Protein AF-A0A8S9MJN7-F1 (afdb_monomer)

Foldseek 3Di:
DDDDDDDPPPPPPQFPQDFLVNLLVVLVVLLVVLVVLLVVLVVVLVVLVVVLVVLVVVLVVVVVVLVVVVPDDDPDDDPVCPVVSVVVNVVSVVVSVVSNVVSLVSSVVSVQSSVQSVVLSVLSVVLSVVLVVLVVDPCSSVVVRVCVRVCVSPRDGDGDDPVVVVVSVD

Sequence (170 aa):
MADHDEDETHHHQRPPYMPKETALQALNTIIQLHFEKTLEKKRAIDNQKKKLHNLFTLFFIFLVVVFASLSQPSSRLQCRYFWAPICFLSFSHLIFYISVAQTLRCINGFKYQRRCHKLTLGLATEKLRFVKTVAATAVGEEEISAAAAAGDLEVPYQEPSESYLGKFKE

Structure (mmCIF, N/CA/C/O backbone):
data_AF-A0A8S9MJN7-F1
#
_entry.id   AF-A0A8S9MJN7-F1
#
loop_
_atom_site.group_PDB
_atom_site.id
_atom_site.type_symbol
_atom_site.label_atom_id
_atom_site.label_alt_id
_atom_site.label_comp_id
_atom_site.label_asym_id
_atom_site.label_entity_id
_atom_site.label_seq_id
_atom_site.pdbx_PDB_ins_code
_atom_site.Cartn_x
_atom_site.Cartn_y
_atom_site.Cartn_z
_atom_site.occupancy
_atom_site.B_iso_or_equiv
_atom_site.auth_seq_id
_atom_site.auth_comp_id
_atom_site.auth_asym_id
_atom_site.auth_atom_id
_atom_site.pdbx_PDB_model_num
ATOM 1 N N . MET A 1 1 ? 1.341 21.195 -69.439 1.00 39.12 1 MET A N 1
ATOM 2 C CA . MET A 1 1 ? 2.688 20.838 -68.952 1.00 39.12 1 MET A CA 1
ATOM 3 C C . MET A 1 1 ? 2.717 21.259 -67.488 1.00 39.12 1 MET A C 1
ATOM 5 O O . MET A 1 1 ? 2.772 22.456 -67.266 1.00 39.12 1 MET A O 1
ATOM 9 N N . ALA A 1 2 ? 2.342 20.459 -66.486 1.00 45.50 2 ALA A N 1
ATOM 10 C CA . ALA A 1 2 ? 2.728 19.088 -66.108 1.00 45.50 2 ALA A CA 1
ATOM 11 C C . ALA A 1 2 ? 4.206 18.968 -65.681 1.00 45.50 2 ALA A C 1
ATOM 13 O O . ALA A 1 2 ? 5.057 19.059 -66.562 1.00 45.50 2 ALA A O 1
ATOM 14 N N . ASP A 1 3 ? 4.409 18.849 -64.354 1.00 42.72 3 ASP A N 1
ATOM 15 C CA . ASP A 1 3 ? 5.361 18.033 -63.540 1.00 42.72 3 ASP A CA 1
ATOM 16 C C . ASP A 1 3 ? 5.807 18.814 -62.278 1.00 42.72 3 ASP A C 1
ATOM 18 O O . ASP A 1 3 ? 6.226 19.962 -62.408 1.00 42.72 3 ASP A O 1
ATOM 22 N N . HIS A 1 4 ? 5.456 18.380 -61.049 1.00 45.22 4 HIS A N 1
ATOM 23 C CA . HIS A 1 4 ? 6.165 17.390 -60.184 1.00 45.22 4 HIS A CA 1
ATOM 24 C C . HIS A 1 4 ? 7.515 17.953 -59.680 1.00 45.22 4 HIS A C 1
ATOM 26 O O . HIS A 1 4 ? 8.268 18.497 -60.476 1.00 45.22 4 HIS A O 1
ATOM 32 N N . ASP A 1 5 ? 7.921 17.958 -58.407 1.00 42.31 5 ASP A N 1
ATOM 33 C CA . ASP A 1 5 ? 7.549 17.280 -57.153 1.00 42.31 5 ASP A CA 1
ATOM 34 C C . ASP A 1 5 ? 8.054 18.179 -55.991 1.00 42.31 5 ASP A C 1
ATOM 36 O O . ASP A 1 5 ? 9.010 18.938 -56.159 1.00 42.31 5 ASP A O 1
ATOM 40 N N . GLU A 1 6 ? 7.316 18.353 -54.892 1.00 50.97 6 GLU A N 1
ATOM 41 C CA . GLU A 1 6 ? 7.555 17.666 -53.607 1.00 50.97 6 GLU A CA 1
ATOM 42 C C . GLU A 1 6 ? 9.036 17.422 -53.266 1.00 50.97 6 GLU A C 1
ATOM 44 O O . GLU A 1 6 ? 9.636 16.452 -53.710 1.00 50.97 6 GLU A O 1
ATOM 49 N N . ASP A 1 7 ? 9.599 18.258 -52.389 1.00 39.44 7 ASP A N 1
ATOM 50 C CA . ASP A 1 7 ? 10.667 17.803 -51.494 1.00 39.44 7 ASP A CA 1
ATOM 51 C C . ASP A 1 7 ? 10.550 18.543 -50.150 1.00 39.44 7 ASP A C 1
ATOM 53 O O . ASP A 1 7 ? 11.292 19.477 -49.825 1.00 39.44 7 ASP A O 1
ATOM 57 N N . GLU A 1 8 ? 9.526 18.162 -49.375 1.00 38.03 8 GLU A N 1
ATOM 58 C CA . GLU A 1 8 ? 9.539 18.369 -47.929 1.00 38.03 8 GLU A CA 1
ATOM 59 C C . GLU A 1 8 ? 10.729 17.591 -47.373 1.00 38.03 8 GLU A C 1
ATOM 61 O O . GLU A 1 8 ? 10.689 16.376 -47.175 1.00 38.03 8 GLU A O 1
ATOM 66 N N . THR A 1 9 ? 11.810 18.317 -47.110 1.00 37.91 9 THR A N 1
ATOM 67 C CA . THR A 1 9 ? 12.999 17.793 -46.453 1.00 37.91 9 THR A CA 1
ATOM 68 C C . THR A 1 9 ? 12.639 17.491 -44.998 1.00 37.91 9 THR A C 1
ATOM 70 O O . THR A 1 9 ? 12.882 18.279 -44.082 1.00 37.91 9 THR A O 1
ATOM 73 N N . HIS A 1 10 ? 12.020 16.332 -44.771 1.00 37.16 10 HIS A N 1
ATOM 74 C CA . HIS A 1 10 ? 11.928 15.713 -43.462 1.00 37.16 10 HIS A CA 1
ATOM 75 C C . HIS A 1 10 ? 13.357 15.500 -42.969 1.00 37.16 10 HIS A C 1
ATOM 77 O O . HIS A 1 10 ? 14.032 14.530 -43.315 1.00 37.16 10 HIS A O 1
ATOM 83 N N . HIS A 1 11 ? 13.836 16.428 -42.144 1.00 37.09 11 HIS A N 1
ATOM 84 C CA . HIS A 1 11 ? 14.975 16.195 -41.279 1.00 37.09 11 HIS A CA 1
ATOM 85 C C . HIS A 1 11 ? 14.648 14.974 -40.415 1.00 37.09 11 HIS A C 1
ATOM 87 O O . HIS A 1 11 ? 14.027 15.086 -39.359 1.00 37.09 11 HIS A O 1
ATOM 93 N N . HIS A 1 12 ? 15.068 13.793 -40.872 1.00 40.88 12 HIS A N 1
ATOM 94 C CA . HIS A 1 12 ? 15.243 12.624 -40.030 1.00 40.88 12 HIS A CA 1
ATOM 95 C C . HIS A 1 12 ? 16.276 12.997 -38.975 1.00 40.88 12 HIS A C 1
ATOM 97 O O . HIS A 1 12 ? 17.487 12.843 -39.143 1.00 40.88 12 HIS A O 1
ATOM 103 N N . GLN A 1 13 ? 15.773 13.559 -37.883 1.00 43.31 13 GLN A N 1
ATOM 104 C CA . GLN A 1 13 ? 16.491 13.727 -36.644 1.00 43.31 13 GLN A CA 1
ATOM 105 C C . GLN A 1 13 ? 16.872 12.315 -36.222 1.00 43.31 13 GLN A C 1
ATOM 107 O O . GLN A 1 13 ? 16.040 11.550 -35.735 1.00 43.31 13 GLN A O 1
ATOM 112 N N . ARG A 1 14 ? 18.118 11.934 -36.531 1.00 45.97 14 ARG A N 1
ATOM 113 C CA . ARG A 1 14 ? 18.695 10.671 -36.092 1.00 45.97 14 ARG A CA 1
ATOM 114 C C . ARG A 1 14 ? 18.406 10.591 -34.595 1.00 45.97 14 ARG A C 1
ATOM 116 O O . ARG A 1 14 ? 18.795 11.515 -33.872 1.00 45.97 14 ARG A O 1
ATOM 123 N N . PRO A 1 15 ? 17.674 9.569 -34.143 1.00 53.06 15 PRO A N 1
ATOM 124 C CA . PRO A 1 15 ? 17.315 9.484 -32.746 1.00 53.06 15 PRO A CA 1
ATOM 125 C C . PRO A 1 15 ? 18.592 9.498 -31.901 1.00 53.06 15 PRO A C 1
ATOM 127 O O . PRO A 1 15 ? 19.625 8.992 -32.358 1.00 53.06 15 PRO A O 1
ATOM 130 N N . PRO A 1 16 ? 18.562 10.123 -30.712 1.00 57.28 16 PRO A N 1
ATOM 131 C CA . PRO A 1 16 ? 19.746 10.265 -29.884 1.00 57.28 16 PRO A CA 1
ATOM 132 C C . PRO A 1 16 ? 20.345 8.882 -29.636 1.00 57.28 16 PRO A C 1
ATOM 134 O O . PRO A 1 16 ? 19.712 8.009 -29.044 1.00 57.28 16 PRO A O 1
ATOM 137 N N . TYR A 1 17 ? 21.564 8.678 -30.137 1.00 61.66 17 TYR A N 1
ATOM 138 C CA . TYR A 1 17 ? 22.309 7.445 -29.934 1.00 61.66 17 TYR A CA 1
ATOM 139 C C . TYR A 1 17 ? 22.530 7.264 -28.431 1.00 61.66 17 TYR A C 1
ATOM 141 O O . TYR A 1 17 ? 23.328 7.972 -27.819 1.00 61.66 17 TYR A O 1
ATOM 149 N N . MET A 1 18 ? 21.777 6.345 -27.832 1.00 65.94 18 MET A N 1
ATOM 150 C CA . MET A 1 18 ? 21.915 5.948 -26.436 1.00 65.94 18 MET A CA 1
ATOM 151 C C . MET A 1 18 ? 22.904 4.783 -26.345 1.00 65.94 18 MET A C 1
ATOM 153 O O . MET A 1 18 ? 22.604 3.700 -26.853 1.00 65.94 18 MET A O 1
ATOM 157 N N . PRO A 1 19 ? 24.067 4.959 -25.690 1.00 74.62 19 PRO A N 1
ATOM 158 C CA . PRO A 1 19 ? 24.996 3.862 -25.471 1.00 74.62 19 PRO A CA 1
ATOM 159 C C . PRO A 1 19 ? 24.343 2.750 -24.641 1.00 74.62 19 PRO A C 1
ATOM 161 O O . PRO A 1 19 ? 23.657 3.013 -23.648 1.00 74.62 19 PRO A O 1
ATOM 164 N N . LYS A 1 20 ? 24.599 1.488 -25.005 1.00 75.31 20 LYS A N 1
ATOM 165 C CA . LYS A 1 20 ? 24.054 0.304 -24.312 1.00 75.31 20 LYS A CA 1
ATOM 166 C C . LYS A 1 20 ? 24.328 0.307 -22.803 1.00 75.31 20 LYS A C 1
ATOM 168 O O . LYS A 1 20 ? 23.491 -0.113 -22.011 1.00 75.31 20 LYS A O 1
ATOM 173 N N . GLU A 1 21 ? 25.497 0.800 -22.400 1.00 79.94 21 GLU A N 1
ATOM 174 C CA . GLU A 1 21 ? 25.927 0.881 -21.002 1.00 79.94 21 GLU A CA 1
ATOM 175 C C . GLU A 1 21 ? 25.065 1.879 -20.228 1.00 79.94 21 GLU A C 1
ATOM 177 O O . GLU A 1 21 ? 24.617 1.581 -19.122 1.00 79.94 21 GLU A O 1
ATOM 182 N N . THR A 1 22 ? 24.735 3.011 -20.855 1.00 83.31 22 THR A N 1
ATOM 183 C CA . THR A 1 22 ? 23.824 4.023 -20.313 1.00 83.31 22 THR A CA 1
ATOM 184 C C . THR A 1 22 ? 22.409 3.469 -20.164 1.00 83.31 22 THR A C 1
ATOM 186 O O . THR A 1 22 ? 21.787 3.659 -19.119 1.00 83.31 22 THR A O 1
ATOM 189 N N . ALA A 1 23 ? 21.917 2.720 -21.155 1.00 80.56 23 ALA A N 1
ATOM 190 C CA . ALA A 1 23 ? 20.619 2.047 -21.091 1.00 80.56 23 ALA A CA 1
ATOM 191 C C . ALA A 1 23 ? 20.548 1.002 -19.960 1.00 80.56 23 ALA A C 1
ATOM 193 O O . ALA A 1 23 ? 19.600 0.990 -19.169 1.00 80.56 23 ALA A O 1
ATOM 194 N N . LEU A 1 24 ? 21.569 0.148 -19.842 1.00 84.94 24 LEU A N 1
ATOM 195 C CA . LEU A 1 24 ? 21.664 -0.851 -18.775 1.00 84.94 24 LEU A CA 1
ATOM 196 C C . LEU A 1 24 ? 21.758 -0.199 -17.394 1.00 84.94 24 LEU A C 1
ATOM 198 O O . LEU A 1 24 ? 21.106 -0.652 -16.450 1.00 84.94 24 LEU A O 1
ATOM 202 N N . GLN A 1 25 ? 22.556 0.859 -17.260 1.00 88.56 25 GLN A N 1
ATOM 203 C CA . GLN A 1 25 ? 22.696 1.590 -16.006 1.00 88.56 25 GLN A CA 1
ATOM 204 C C . GLN A 1 25 ? 21.372 2.248 -15.605 1.00 88.56 25 GLN A C 1
ATOM 206 O O . GLN A 1 25 ? 20.924 2.055 -14.475 1.00 88.56 25 GLN A O 1
ATOM 211 N N . ALA A 1 26 ? 20.702 2.935 -16.536 1.00 86.44 26 ALA A N 1
ATOM 212 C CA . ALA A 1 26 ? 19.415 3.580 -16.291 1.00 86.44 26 ALA A CA 1
ATOM 213 C C . ALA A 1 26 ? 18.342 2.577 -15.835 1.00 86.44 26 ALA A C 1
ATOM 215 O O . ALA A 1 26 ? 17.681 2.794 -14.816 1.00 86.44 26 ALA A O 1
ATOM 216 N N . LEU A 1 27 ? 18.213 1.439 -16.526 1.00 87.81 27 LEU A N 1
ATOM 217 C CA . LEU A 1 27 ? 17.249 0.394 -16.163 1.00 87.81 27 LEU A CA 1
ATOM 218 C C . LEU A 1 27 ? 17.539 -0.206 -14.782 1.00 87.81 27 LEU A C 1
ATOM 220 O O . LEU A 1 27 ? 16.615 -0.378 -13.986 1.00 87.81 27 LEU A O 1
ATOM 224 N N . ASN A 1 28 ? 18.807 -0.473 -14.455 1.00 90.88 28 ASN A N 1
ATOM 225 C CA . ASN A 1 28 ? 19.182 -0.964 -13.126 1.00 90.88 28 ASN A CA 1
ATOM 226 C C . ASN A 1 28 ? 18.856 0.054 -12.021 1.00 90.88 28 ASN A C 1
ATOM 228 O O . ASN A 1 28 ? 18.333 -0.334 -10.973 1.00 90.88 28 ASN A O 1
ATOM 232 N N . THR A 1 29 ? 19.088 1.348 -12.258 1.00 92.12 29 THR A N 1
ATOM 233 C CA . THR A 1 29 ? 18.713 2.413 -11.315 1.00 92.12 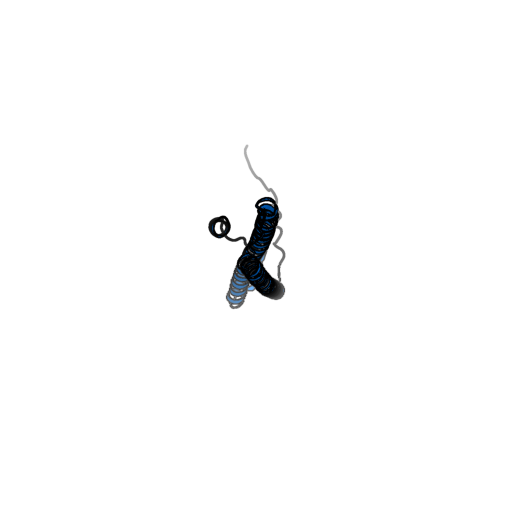29 THR A CA 1
ATOM 234 C C . THR A 1 29 ? 17.198 2.471 -11.098 1.00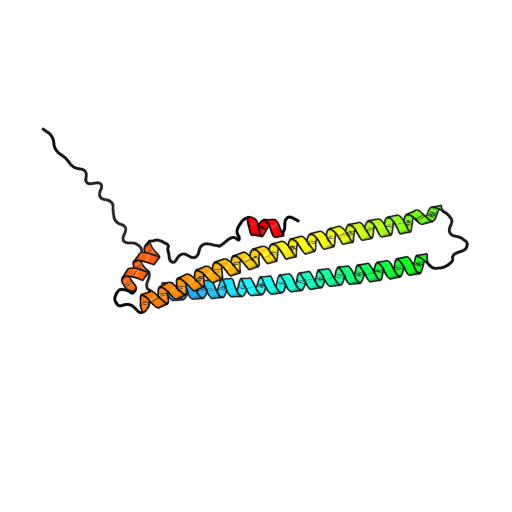 92.12 29 THR A C 1
ATOM 236 O O . THR A 1 29 ? 16.748 2.529 -9.951 1.00 92.12 29 THR A O 1
ATOM 239 N N . ILE A 1 30 ? 16.397 2.389 -12.166 1.00 89.19 30 ILE A N 1
ATOM 240 C CA . ILE A 1 30 ? 14.926 2.371 -12.077 1.00 89.19 30 ILE A CA 1
ATOM 241 C C . ILE A 1 30 ? 14.445 1.150 -11.281 1.00 89.19 30 ILE A C 1
ATOM 243 O O . ILE A 1 30 ? 13.595 1.275 -10.393 1.00 89.19 30 ILE A O 1
ATOM 247 N N . ILE A 1 31 ? 15.010 -0.029 -11.557 1.00 91.00 31 ILE A N 1
ATOM 248 C CA . ILE A 1 31 ? 14.697 -1.273 -10.842 1.00 91.00 31 ILE A CA 1
ATOM 249 C C . ILE A 1 31 ? 14.994 -1.119 -9.348 1.00 91.00 31 ILE A C 1
ATOM 251 O O . ILE A 1 31 ? 14.131 -1.412 -8.516 1.00 91.00 31 ILE A O 1
ATOM 255 N N . GLN A 1 32 ? 16.181 -0.621 -8.995 1.00 92.12 32 GLN A N 1
ATOM 256 C CA . GLN A 1 32 ? 16.573 -0.425 -7.601 1.00 92.12 32 GLN A CA 1
ATOM 257 C C . GLN A 1 32 ? 15.625 0.544 -6.881 1.00 92.12 32 GLN A C 1
ATOM 259 O O . GLN A 1 32 ? 15.131 0.227 -5.795 1.00 92.12 32 GLN A O 1
ATOM 264 N N . LEU A 1 33 ? 15.293 1.671 -7.517 1.00 92.31 33 LEU A N 1
ATOM 265 C CA . LEU A 1 33 ? 14.379 2.673 -6.971 1.00 92.31 33 LEU A CA 1
ATOM 266 C C . LEU A 1 33 ? 12.980 2.093 -6.701 1.00 92.31 33 LEU A C 1
ATOM 268 O O . LEU A 1 33 ? 12.429 2.246 -5.607 1.00 92.31 33 LEU A O 1
ATOM 272 N N . HIS A 1 34 ? 12.387 1.403 -7.680 1.00 89.50 34 HIS A N 1
ATOM 273 C CA . HIS A 1 34 ? 11.040 0.841 -7.537 1.00 89.50 34 HIS A CA 1
ATOM 274 C C . HIS A 1 34 ? 10.992 -0.352 -6.576 1.00 89.50 34 HIS A C 1
ATOM 276 O O . HIS A 1 34 ? 9.975 -0.563 -5.901 1.00 89.50 34 HIS A O 1
ATOM 282 N N . PHE A 1 35 ? 12.081 -1.111 -6.460 1.00 92.62 35 PHE A N 1
ATOM 283 C CA . PHE A 1 35 ? 12.218 -2.147 -5.443 1.00 92.62 35 PHE A CA 1
ATOM 284 C C . PHE A 1 35 ? 12.251 -1.545 -4.032 1.00 92.62 35 PHE A C 1
ATOM 286 O O . PHE A 1 35 ? 11.479 -1.973 -3.166 1.00 92.62 35 PHE A O 1
ATOM 293 N N . GLU A 1 36 ? 13.062 -0.508 -3.813 1.00 92.88 36 GLU A N 1
ATOM 294 C CA . GLU A 1 36 ? 13.129 0.197 -2.531 1.00 92.88 36 GLU A CA 1
ATOM 295 C C . GLU A 1 36 ? 11.769 0.795 -2.153 1.00 92.88 36 GLU A C 1
ATOM 297 O O . GLU A 1 36 ? 11.258 0.527 -1.060 1.00 92.88 36 GLU A O 1
ATOM 302 N N . LYS A 1 37 ? 11.109 1.490 -3.088 1.00 90.56 37 LYS A N 1
ATOM 303 C CA . LYS A 1 37 ? 9.749 2.015 -2.890 1.00 90.56 37 LYS A CA 1
ATOM 304 C C . LYS A 1 37 ? 8.749 0.911 -2.555 1.00 90.56 37 LYS A C 1
ATOM 306 O O . LYS A 1 37 ? 7.907 1.075 -1.671 1.00 90.56 37 LYS A O 1
ATOM 311 N N . THR A 1 38 ? 8.850 -0.250 -3.198 1.00 90.62 38 THR A N 1
ATOM 312 C CA . THR A 1 38 ? 7.989 -1.404 -2.896 1.00 90.62 38 THR A CA 1
ATOM 313 C C . THR A 1 38 ? 8.183 -1.901 -1.459 1.00 90.62 38 THR A C 1
ATOM 315 O O . THR A 1 38 ? 7.196 -2.236 -0.787 1.00 90.62 38 THR A O 1
ATOM 318 N N . LEU A 1 39 ? 9.426 -1.949 -0.970 1.00 93.06 39 LEU A N 1
ATOM 319 C CA . LEU A 1 39 ? 9.740 -2.336 0.408 1.00 93.06 39 LEU A CA 1
ATOM 320 C C . LEU A 1 39 ? 9.279 -1.284 1.419 1.00 93.06 39 LEU A C 1
ATOM 322 O O . LEU A 1 39 ? 8.672 -1.641 2.431 1.00 93.06 39 LEU A O 1
ATOM 326 N N . GLU A 1 40 ? 9.501 -0.005 1.127 1.00 92.44 40 GLU A N 1
ATOM 327 C CA . GLU A 1 40 ? 9.046 1.123 1.941 1.00 92.44 40 GLU A CA 1
ATOM 328 C C . GLU A 1 40 ? 7.522 1.066 2.143 1.00 92.44 40 GLU A C 1
ATOM 330 O O . GLU A 1 40 ? 7.030 1.070 3.276 1.00 92.44 40 GLU A O 1
ATOM 335 N N . LYS A 1 41 ? 6.759 0.882 1.057 1.00 91.44 41 LYS A N 1
ATOM 336 C CA . LYS A 1 41 ? 5.293 0.764 1.125 1.00 91.44 41 LYS A CA 1
ATOM 337 C C . LYS A 1 41 ? 4.839 -0.498 1.851 1.00 91.44 41 LYS A C 1
ATOM 339 O O . LYS A 1 41 ? 3.843 -0.454 2.571 1.00 91.44 41 LYS A O 1
ATOM 344 N N . LYS A 1 42 ? 5.563 -1.615 1.723 1.00 92.69 42 LYS A N 1
ATOM 345 C CA . LYS A 1 42 ? 5.278 -2.827 2.510 1.00 92.69 42 LYS A CA 1
ATOM 346 C C . LYS A 1 42 ? 5.429 -2.554 4.012 1.00 92.69 42 LYS A C 1
ATOM 348 O O . LYS A 1 42 ? 4.500 -2.848 4.760 1.00 92.69 42 LYS A O 1
ATOM 353 N N . ARG A 1 43 ? 6.532 -1.925 4.435 1.00 94.06 43 ARG A N 1
ATOM 354 C CA . ARG A 1 43 ? 6.757 -1.543 5.843 1.00 94.06 43 ARG A CA 1
ATOM 355 C C . ARG A 1 43 ? 5.672 -0.590 6.353 1.00 94.06 43 ARG A C 1
ATOM 357 O O . ARG A 1 43 ? 5.174 -0.772 7.462 1.00 94.06 43 ARG A O 1
ATOM 364 N N . ALA A 1 44 ? 5.257 0.381 5.539 1.00 93.12 44 ALA A N 1
ATOM 365 C CA . ALA A 1 44 ? 4.170 1.295 5.889 1.00 93.12 44 ALA A CA 1
ATOM 366 C C . ALA A 1 44 ? 2.832 0.561 6.101 1.00 93.12 44 ALA A C 1
ATOM 368 O O . ALA A 1 44 ? 2.139 0.830 7.083 1.00 93.12 44 ALA A O 1
ATOM 369 N N . ILE A 1 45 ? 2.488 -0.398 5.230 1.00 93.88 45 ILE A N 1
ATOM 370 C CA . ILE A 1 45 ? 1.295 -1.250 5.388 1.00 93.88 45 ILE A CA 1
ATOM 371 C C . ILE A 1 45 ? 1.361 -2.038 6.698 1.00 93.88 45 ILE A C 1
ATOM 373 O O . ILE A 1 45 ? 0.376 -2.073 7.434 1.00 93.88 45 ILE A O 1
ATOM 377 N N . ASP A 1 46 ? 2.500 -2.659 6.997 1.00 94.44 46 ASP A N 1
ATOM 378 C CA . ASP A 1 46 ? 2.655 -3.476 8.203 1.00 94.44 46 ASP A CA 1
ATOM 379 C C . ASP A 1 46 ? 2.545 -2.619 9.478 1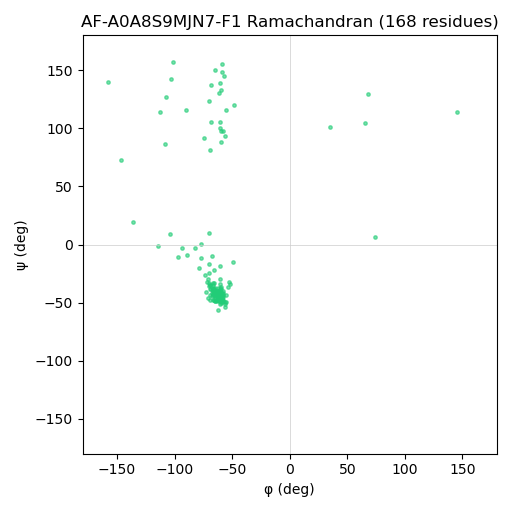.00 94.44 46 ASP A C 1
ATOM 381 O O . ASP A 1 46 ? 1.875 -3.013 10.435 1.00 94.44 46 ASP A O 1
ATOM 385 N N . ASN A 1 47 ? 3.078 -1.393 9.462 1.00 94.62 47 ASN A N 1
ATOM 386 C CA . ASN A 1 47 ? 2.897 -0.442 10.560 1.00 94.62 47 ASN A CA 1
ATOM 387 C C . ASN A 1 47 ? 1.421 -0.032 10.743 1.00 94.62 47 ASN A C 1
ATOM 389 O O . ASN A 1 47 ? 0.918 0.003 11.865 1.00 94.62 47 ASN A O 1
ATOM 393 N N . GLN A 1 48 ? 0.692 0.233 9.653 1.00 94.00 48 GLN A N 1
ATOM 394 C CA . GLN A 1 48 ? -0.741 0.554 9.729 1.00 94.00 48 GLN A CA 1
ATOM 395 C C . GLN A 1 48 ? -1.577 -0.629 10.233 1.00 94.00 48 GLN A C 1
ATOM 397 O O . GLN A 1 48 ? -2.480 -0.437 11.042 1.00 94.00 48 GLN A O 1
ATOM 402 N N . LYS A 1 49 ? -1.249 -1.864 9.835 1.00 93.94 49 LYS A N 1
ATOM 403 C CA . LYS A 1 49 ? -1.888 -3.070 10.389 1.00 93.94 49 LYS A CA 1
ATOM 404 C C . LYS A 1 49 ? -1.647 -3.208 11.890 1.00 93.94 49 LYS A C 1
ATOM 406 O O . LYS A 1 49 ? -2.569 -3.563 12.618 1.00 93.94 49 LYS A O 1
ATOM 411 N N . LYS A 1 50 ? -0.437 -2.890 12.365 1.00 95.44 50 LYS A N 1
ATOM 412 C CA . LYS A 1 50 ? -0.128 -2.876 13.802 1.00 95.44 50 LYS A CA 1
ATOM 413 C C . LYS A 1 50 ? -0.962 -1.828 14.543 1.00 95.44 50 LYS A C 1
ATOM 415 O O . LYS A 1 50 ? -1.525 -2.134 15.590 1.00 95.44 50 LYS A O 1
ATOM 420 N N . LYS A 1 51 ? -1.096 -0.619 13.985 1.00 93.25 51 LYS A N 1
ATOM 421 C CA . LYS A 1 51 ? -1.985 0.421 14.535 1.00 93.25 51 LYS A CA 1
ATOM 422 C C . LYS A 1 51 ? -3.437 -0.046 14.588 1.00 93.25 51 LYS A C 1
ATOM 424 O O . LYS A 1 51 ? -4.076 0.114 15.621 1.00 93.25 51 LYS A O 1
ATOM 429 N N . LEU A 1 52 ? -3.925 -0.668 13.515 1.00 94.19 52 LEU A N 1
ATOM 430 C CA . LEU A 1 52 ? -5.274 -1.222 13.454 1.00 94.19 52 LEU A CA 1
ATOM 431 C C . LEU A 1 52 ? -5.498 -2.266 14.554 1.00 94.19 52 LEU A C 1
ATOM 433 O O . LEU A 1 52 ? -6.478 -2.177 15.284 1.00 94.19 52 LEU A O 1
ATOM 437 N N . HIS A 1 53 ? -4.566 -3.208 14.719 1.00 94.81 53 HIS A N 1
ATOM 438 C CA . HIS A 1 53 ? -4.633 -4.207 15.784 1.00 94.81 53 HIS A CA 1
ATOM 439 C C . HIS A 1 53 ? -4.673 -3.556 17.173 1.00 94.81 53 HIS A C 1
ATOM 441 O O . HIS A 1 53 ? -5.531 -3.890 17.983 1.00 94.81 53 HIS A O 1
ATOM 447 N N . ASN A 1 54 ? -3.798 -2.581 17.432 1.00 94.56 54 ASN A N 1
ATOM 448 C CA . ASN A 1 54 ? -3.786 -1.857 18.704 1.00 94.56 54 ASN A CA 1
ATOM 449 C C . ASN A 1 54 ? -5.105 -1.115 18.969 1.00 94.56 54 ASN A C 1
ATOM 451 O O . ASN A 1 54 ? -5.576 -1.120 20.104 1.00 94.56 54 ASN A O 1
ATOM 455 N N . LEU A 1 55 ? -5.719 -0.512 17.943 1.00 93.69 55 LEU A N 1
ATOM 456 C CA . LEU A 1 55 ? -7.036 0.123 18.067 1.00 93.69 55 LEU A CA 1
ATOM 457 C C . LEU A 1 55 ? -8.108 -0.889 18.480 1.00 93.69 55 LEU A C 1
ATOM 459 O O . LEU A 1 55 ? -8.869 -0.613 19.404 1.00 93.69 55 LEU A O 1
ATOM 463 N N . PHE A 1 56 ? -8.143 -2.067 17.847 1.00 95.12 56 PHE A N 1
ATOM 464 C CA . PHE A 1 56 ? -9.052 -3.147 18.246 1.00 95.12 56 PHE A CA 1
ATOM 465 C C . PHE A 1 56 ? -8.808 -3.583 19.693 1.00 95.12 56 PHE A C 1
ATOM 467 O O . PHE A 1 56 ? -9.755 -3.670 20.469 1.00 95.12 56 PHE A O 1
ATOM 474 N N . THR A 1 57 ? -7.552 -3.808 20.087 1.00 96.06 57 THR A N 1
ATOM 475 C CA . THR A 1 57 ? -7.207 -4.201 21.460 1.00 96.06 57 THR A CA 1
ATOM 476 C C . THR A 1 57 ? -7.686 -3.171 22.485 1.00 96.06 57 THR A C 1
ATOM 478 O O . THR A 1 57 ? -8.339 -3.543 23.458 1.00 96.06 57 THR A O 1
ATOM 481 N N . LEU A 1 58 ? -7.421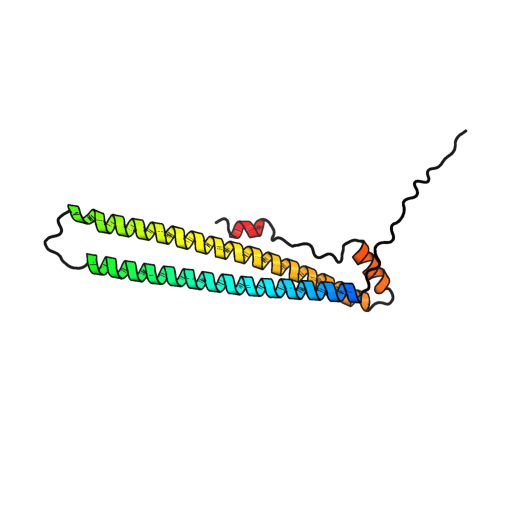 -1.881 22.257 1.00 94.25 58 LEU A N 1
ATOM 482 C CA . LEU A 1 58 ? -7.872 -0.811 23.151 1.00 94.25 58 LEU A CA 1
ATOM 483 C C . LEU A 1 58 ? -9.400 -0.723 23.217 1.00 94.25 58 LEU A C 1
ATOM 485 O O . LEU A 1 58 ? -9.950 -0.565 24.304 1.00 94.25 58 LEU A O 1
ATOM 489 N N . PHE A 1 59 ? -10.086 -0.872 22.082 1.00 94.44 59 PHE A N 1
ATOM 490 C CA . PHE A 1 59 ? -11.546 -0.862 22.034 1.00 94.44 59 PHE A CA 1
ATOM 491 C C . PHE A 1 59 ? -12.161 -2.050 22.788 1.00 94.44 59 PHE A C 1
ATOM 493 O O . PHE A 1 59 ? -13.121 -1.874 23.533 1.00 94.44 59 PHE A O 1
ATOM 500 N N . PHE A 1 60 ? -11.586 -3.249 22.676 1.00 95.44 60 PHE A N 1
ATOM 501 C CA . PHE A 1 60 ? -12.061 -4.406 23.437 1.00 95.44 60 PHE A CA 1
ATOM 502 C C . PHE A 1 60 ? -11.806 -4.265 24.937 1.00 95.44 60 PHE A C 1
ATOM 504 O O . PHE A 1 60 ? -12.702 -4.560 25.724 1.00 95.44 60 PHE A O 1
ATOM 511 N N . ILE A 1 61 ? -10.636 -3.763 25.346 1.00 96.31 61 ILE A N 1
ATOM 512 C CA . ILE A 1 61 ? -10.361 -3.460 26.761 1.00 96.31 61 ILE A CA 1
ATOM 513 C C . ILE A 1 61 ? -11.380 -2.443 27.285 1.00 96.31 61 ILE A C 1
ATOM 515 O O . ILE A 1 61 ? -11.966 -2.646 28.347 1.00 96.31 61 ILE A O 1
ATOM 519 N N . PHE A 1 62 ? -11.636 -1.382 26.518 1.00 94.06 62 PHE A N 1
ATOM 520 C CA . PHE A 1 62 ? -12.650 -0.382 26.835 1.00 94.06 62 PHE A CA 1
ATOM 521 C C .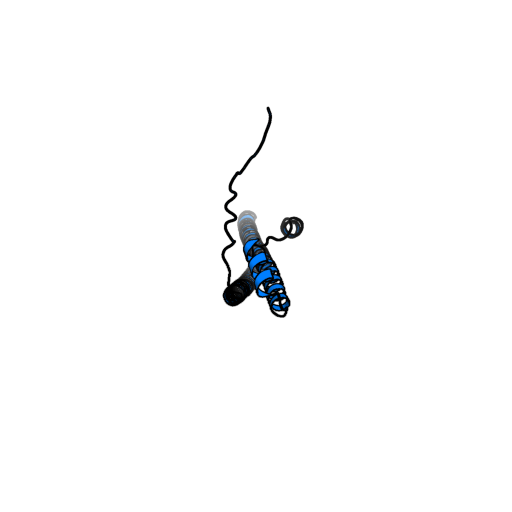 PHE A 1 62 ? -14.034 -1.010 27.040 1.00 94.06 62 PHE A C 1
ATOM 523 O O . PHE A 1 62 ? -14.672 -0.762 28.063 1.00 94.06 62 PHE A O 1
ATOM 530 N N . LEU A 1 63 ? -14.477 -1.862 26.111 1.00 93.31 63 LEU A N 1
ATOM 531 C CA . LEU A 1 63 ? -15.757 -2.561 26.227 1.00 93.31 63 LEU A CA 1
ATOM 532 C C . LEU A 1 63 ? -15.814 -3.426 27.486 1.00 93.31 63 LEU A C 1
ATOM 534 O O . LEU A 1 63 ? -16.793 -3.347 28.223 1.00 93.31 63 LEU A O 1
ATOM 538 N N . VAL A 1 64 ? -14.767 -4.206 27.768 1.00 94.19 64 VAL A N 1
ATOM 539 C CA . VAL A 1 64 ? -14.696 -5.053 28.970 1.00 94.19 64 VAL A CA 1
ATOM 540 C C . VAL A 1 64 ? -14.842 -4.215 30.243 1.00 94.19 64 VAL A C 1
ATOM 542 O O . VAL A 1 64 ? -15.625 -4.582 31.116 1.00 94.19 64 VAL A O 1
ATOM 545 N N . VAL A 1 65 ? -14.160 -3.070 30.342 1.00 91.25 65 VAL A N 1
ATOM 546 C CA . VAL A 1 65 ? -14.255 -2.168 31.507 1.00 91.25 65 VAL A CA 1
ATOM 547 C C . VAL A 1 65 ? -15.657 -1.570 31.650 1.00 91.25 65 VAL A C 1
ATOM 549 O O . VAL A 1 65 ? -16.195 -1.521 32.760 1.00 91.25 65 VAL A O 1
ATOM 552 N N . VAL A 1 66 ? -16.268 -1.137 30.544 1.00 89.12 66 VAL A N 1
ATOM 553 C CA . VAL A 1 66 ? -17.633 -0.589 30.548 1.00 89.12 66 VAL A CA 1
ATOM 554 C C . VAL A 1 66 ? -18.635 -1.658 30.982 1.00 89.12 66 VAL A C 1
ATOM 556 O O . VAL A 1 66 ? -19.425 -1.413 31.891 1.00 89.12 66 VAL A O 1
ATOM 559 N N . PHE A 1 67 ? -18.576 -2.861 30.407 1.00 88.94 67 PHE A N 1
ATOM 560 C CA . PHE A 1 67 ? -19.466 -3.960 30.784 1.00 88.94 67 PHE A CA 1
ATOM 561 C C . PHE A 1 67 ? -19.258 -4.416 32.229 1.00 88.94 67 PHE A C 1
ATOM 563 O O . PHE A 1 67 ? -20.242 -4.619 32.936 1.00 88.94 67 PHE A O 1
ATOM 570 N N . ALA A 1 68 ? -18.011 -4.508 32.702 1.00 88.94 68 ALA A N 1
ATOM 571 C CA . ALA A 1 68 ? -17.716 -4.828 34.097 1.00 88.94 68 ALA A CA 1
ATOM 572 C C . ALA A 1 68 ? -18.344 -3.797 35.048 1.00 88.94 68 ALA A C 1
ATOM 574 O O . ALA A 1 68 ? -18.983 -4.171 36.030 1.00 88.94 68 ALA A O 1
ATOM 575 N N . SER A 1 69 ? -18.236 -2.510 34.707 1.00 85.19 69 SER A N 1
ATOM 576 C CA . SER A 1 69 ? -18.814 -1.408 35.485 1.00 85.19 69 SER A CA 1
ATOM 577 C C . SER A 1 69 ? -20.349 -1.443 35.492 1.00 85.19 69 SER A C 1
ATOM 579 O O . SER A 1 69 ? -20.963 -1.200 36.526 1.00 85.19 69 SER A O 1
ATOM 581 N N . LEU A 1 70 ? -20.979 -1.791 34.363 1.00 82.81 70 LEU A N 1
ATOM 582 C CA . LEU A 1 70 ? -22.437 -1.937 34.247 1.00 82.81 70 LEU A CA 1
ATOM 583 C C . LEU A 1 70 ? -22.978 -3.211 34.921 1.00 82.81 70 LEU A C 1
ATOM 585 O O . LEU A 1 70 ? -24.140 -3.241 35.316 1.00 82.81 70 LEU A O 1
ATOM 589 N N . SER A 1 71 ? -22.156 -4.257 35.051 1.00 82.94 71 SER A N 1
ATOM 590 C CA . SER A 1 71 ? -22.535 -5.541 35.662 1.00 82.94 71 SER A CA 1
ATOM 591 C C . SER A 1 71 ? -22.593 -5.512 37.193 1.00 82.94 71 SER A C 1
ATOM 593 O O . SER A 1 71 ? -23.104 -6.451 37.805 1.00 82.94 71 SER A O 1
ATOM 595 N N . GLN A 1 72 ? -22.085 -4.449 37.828 1.00 79.69 72 GLN A N 1
ATOM 596 C CA . GLN A 1 72 ? -22.123 -4.315 39.281 1.00 79.69 72 GLN A CA 1
ATOM 597 C C . GLN A 1 72 ? -23.566 -4.067 39.756 1.00 79.69 72 GLN A C 1
ATOM 599 O O . GLN A 1 72 ? -24.196 -3.095 39.327 1.00 79.69 72 GLN A O 1
ATOM 604 N N . PRO A 1 73 ? -24.113 -4.905 40.655 1.00 64.81 73 PRO A N 1
ATOM 605 C CA . PRO A 1 73 ? -25.467 -4.730 41.157 1.00 64.81 73 PRO A CA 1
ATOM 606 C C . PRO A 1 73 ? -25.529 -3.477 42.035 1.00 64.81 73 PRO A C 1
ATOM 608 O O . PRO A 1 73 ? -25.053 -3.468 43.168 1.00 64.81 73 PRO A O 1
ATOM 611 N N . SER A 1 74 ? -26.127 -2.406 41.515 1.00 62.19 74 SER A N 1
ATOM 612 C CA . SER A 1 74 ? -26.394 -1.190 42.282 1.00 62.19 74 SER A CA 1
ATOM 613 C C . SER A 1 74 ? -27.898 -1.011 42.458 1.00 62.19 74 SER A C 1
ATOM 615 O O . SER A 1 74 ? -28.634 -0.759 41.506 1.00 62.19 74 SER A O 1
ATOM 617 N N . SER A 1 75 ? -28.366 -1.113 43.702 1.00 56.19 75 SER A N 1
ATOM 618 C CA . SER A 1 75 ? -29.769 -0.967 44.122 1.00 56.19 75 SER A CA 1
ATOM 619 C C . SER A 1 75 ? -30.313 0.472 44.026 1.00 56.19 75 SER A C 1
ATOM 621 O O . SER A 1 75 ? -31.396 0.756 44.535 1.00 56.19 75 SER A O 1
ATOM 623 N N . ARG A 1 76 ? -29.578 1.404 43.394 1.00 55.91 76 ARG A N 1
ATOM 624 C CA . ARG A 1 76 ? -29.895 2.848 43.368 1.00 55.91 76 ARG A CA 1
ATOM 625 C C . ARG A 1 76 ? -29.737 3.532 42.003 1.00 55.91 76 ARG A C 1
ATOM 627 O O . ARG A 1 76 ? -29.636 4.757 41.952 1.00 55.91 76 ARG A O 1
ATOM 634 N N . LEU A 1 77 ? -29.718 2.796 40.891 1.00 53.88 77 LEU A N 1
ATOM 635 C CA . LEU A 1 77 ? -29.635 3.420 39.565 1.00 53.88 77 LEU A CA 1
ATOM 636 C C . LEU A 1 77 ? -30.978 4.057 39.178 1.00 53.88 77 LEU A C 1
ATOM 638 O O . LEU A 1 77 ? -31.863 3.430 38.605 1.00 53.88 77 LEU A O 1
ATOM 642 N N . GLN A 1 78 ? -31.126 5.340 39.512 1.00 57.94 78 GLN A N 1
ATOM 643 C CA . GLN A 1 78 ? -32.198 6.188 39.005 1.00 57.94 78 GLN A CA 1
ATOM 644 C C . GLN A 1 78 ? -32.077 6.301 37.475 1.00 57.94 78 GLN A C 1
ATOM 646 O O . GLN A 1 78 ? -31.016 6.647 36.951 1.00 57.94 78 GLN A O 1
ATOM 651 N N . CYS A 1 79 ? -33.187 6.067 36.769 1.00 57.16 79 CYS A N 1
ATOM 652 C CA . CYS A 1 79 ? -33.339 5.997 35.303 1.00 57.16 79 CYS A CA 1
ATOM 653 C C . CYS A 1 79 ? -32.720 7.180 34.507 1.00 57.16 79 CYS A C 1
ATOM 655 O O . CYS A 1 79 ? -32.505 7.104 33.301 1.00 57.16 79 CYS A O 1
ATOM 657 N N . ARG A 1 80 ? -32.380 8.283 35.185 1.00 58.69 80 ARG A N 1
ATOM 658 C CA . ARG A 1 80 ? -31.822 9.512 34.607 1.00 58.69 80 ARG A CA 1
ATOM 659 C C . ARG A 1 80 ? -30.320 9.441 34.281 1.00 58.69 80 ARG A C 1
ATOM 661 O O . ARG A 1 80 ? -29.872 10.195 33.425 1.00 58.69 80 ARG A O 1
ATOM 668 N N . TYR A 1 81 ? -29.559 8.521 34.884 1.00 67.44 81 TYR A N 1
ATOM 669 C CA . TYR A 1 81 ? -28.114 8.360 34.623 1.00 67.44 81 TYR A CA 1
AT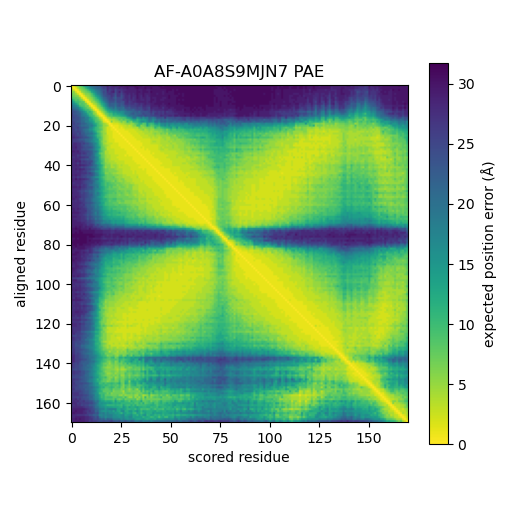OM 670 C C . TYR A 1 81 ? -27.774 7.311 33.552 1.00 67.44 81 TYR A C 1
ATOM 672 O O . TYR A 1 81 ? -26.610 7.175 33.190 1.00 67.44 81 TYR A O 1
ATOM 680 N N . PHE A 1 82 ? -28.766 6.603 32.999 1.00 71.19 82 PHE A N 1
ATOM 681 C CA . PHE A 1 82 ? -28.553 5.569 31.974 1.00 71.19 82 PHE A CA 1
ATOM 682 C C . PHE A 1 82 ? -28.117 6.140 30.612 1.00 71.19 82 PHE A C 1
ATOM 684 O O . PHE A 1 82 ? -27.425 5.479 29.844 1.00 71.19 82 PHE A O 1
ATOM 691 N N . TRP A 1 83 ? -28.445 7.403 30.332 1.00 80.00 83 TRP A N 1
ATOM 692 C CA . TRP A 1 83 ? -28.068 8.071 29.085 1.00 80.00 83 TRP A CA 1
ATOM 693 C C . TRP A 1 83 ? -26.569 8.360 28.983 1.00 80.00 83 TRP A C 1
ATOM 695 O O . TRP A 1 83 ? -26.015 8.288 27.894 1.00 80.00 83 TRP A O 1
ATOM 705 N N . ALA A 1 84 ? -25.888 8.636 30.099 1.00 80.25 84 ALA A N 1
ATOM 706 C CA . ALA A 1 84 ? -24.453 8.912 30.095 1.00 80.25 84 ALA A CA 1
ATOM 707 C C . ALA A 1 84 ? -23.603 7.737 29.552 1.00 80.25 84 ALA A C 1
ATOM 709 O O . ALA A 1 84 ? -22.827 7.971 28.622 1.00 80.25 84 ALA A O 1
ATOM 710 N N . PRO A 1 85 ? -23.751 6.480 30.027 1.00 82.75 85 PRO A N 1
ATOM 711 C CA . PRO A 1 85 ? -23.007 5.349 29.474 1.00 82.75 85 PRO A CA 1
ATOM 712 C C . PRO A 1 85 ? -23.411 5.024 28.030 1.00 82.75 85 PRO A C 1
ATOM 714 O O . PRO A 1 85 ? -22.542 4.654 27.244 1.00 82.75 85 PRO A O 1
ATOM 717 N N . ILE A 1 86 ? -24.678 5.220 27.639 1.00 85.75 86 ILE A N 1
ATOM 718 C CA . ILE A 1 86 ? -25.109 5.044 26.240 1.00 85.75 86 ILE A CA 1
ATOM 719 C C . ILE A 1 86 ? -24.444 6.079 25.324 1.00 85.75 86 ILE A C 1
ATOM 721 O O . ILE A 1 86 ? -23.890 5.724 24.280 1.00 85.75 86 ILE A O 1
ATOM 725 N N . CYS A 1 87 ? -24.474 7.359 25.699 1.00 88.44 87 CYS A N 1
ATOM 726 C CA . CYS A 1 87 ? -23.841 8.436 24.937 1.00 88.44 87 CYS A CA 1
ATOM 727 C C . CYS A 1 87 ? -22.327 8.218 24.832 1.00 88.44 87 CYS A C 1
ATOM 729 O O . CYS A 1 87 ? -21.747 8.373 23.762 1.00 88.44 87 CYS A O 1
ATOM 731 N N . PHE A 1 88 ? -21.685 7.794 25.919 1.00 88.50 88 PHE A N 1
ATOM 732 C CA . PHE A 1 88 ? -20.256 7.507 25.921 1.00 88.50 88 PHE A CA 1
ATOM 733 C C . PHE A 1 88 ? -19.899 6.302 25.040 1.00 88.50 88 PHE A C 1
ATOM 735 O O . PHE A 1 88 ? -18.955 6.368 24.255 1.00 88.50 88 PHE A O 1
ATOM 742 N N . LEU A 1 89 ? -20.682 5.222 25.105 1.00 91.12 89 LEU A N 1
ATOM 743 C CA . LEU A 1 89 ? -20.475 4.036 24.276 1.00 91.12 89 LEU A CA 1
ATOM 744 C C . LEU A 1 89 ? -20.687 4.337 22.786 1.00 91.12 89 LEU A C 1
ATOM 746 O O . LEU A 1 89 ? -19.870 3.939 21.956 1.00 91.12 89 LEU A O 1
ATOM 750 N N . SER A 1 90 ? -21.752 5.066 22.448 1.00 92.62 90 SER A N 1
ATOM 751 C CA . SER A 1 90 ? -22.047 5.463 21.065 1.00 92.62 90 SER A CA 1
ATOM 752 C C . SER A 1 90 ? -20.985 6.406 20.497 1.00 92.62 90 SER A C 1
ATOM 754 O O . SER A 1 90 ? -20.536 6.203 19.368 1.00 92.62 90 SER A O 1
ATOM 756 N N . PHE A 1 91 ? -20.509 7.375 21.283 1.00 93.56 91 PHE A N 1
ATOM 757 C CA . PHE A 1 91 ? -19.427 8.268 20.875 1.00 93.56 91 PHE A CA 1
ATOM 758 C C . PHE A 1 91 ? -18.103 7.519 20.667 1.00 93.56 91 PHE A C 1
ATOM 760 O O . PHE A 1 91 ? -17.457 7.680 19.630 1.00 93.56 91 PHE A O 1
ATOM 767 N N . SER A 1 92 ? -17.730 6.633 21.595 1.00 92.69 92 SER A N 1
ATOM 768 C CA . SER A 1 92 ? -16.541 5.784 21.457 1.00 92.69 92 SER A CA 1
ATOM 769 C C . SER A 1 92 ? -16.624 4.869 20.235 1.00 92.69 92 SER A C 1
ATOM 771 O O . SER A 1 92 ? -15.643 4.731 19.504 1.00 92.69 92 SER A O 1
ATOM 773 N N . HIS A 1 93 ? -17.794 4.284 19.965 1.00 94.25 93 HIS A N 1
ATOM 774 C CA . HIS A 1 93 ? -18.020 3.468 18.774 1.00 94.25 93 HIS A CA 1
ATOM 775 C C . HIS A 1 93 ? -17.883 4.286 17.482 1.00 94.25 93 HIS A C 1
ATOM 777 O O . HIS A 1 93 ? -17.247 3.832 16.532 1.00 94.25 93 HIS A O 1
ATOM 783 N N . LEU A 1 94 ? -18.413 5.513 17.453 1.00 95.38 94 LEU A N 1
ATOM 784 C CA . LEU A 1 94 ? -18.273 6.410 16.307 1.00 95.38 94 LEU A CA 1
ATOM 785 C C . LEU A 1 94 ? -16.802 6.764 16.039 1.00 95.38 94 LEU A C 1
ATOM 787 O O . LEU A 1 94 ? -16.341 6.645 14.902 1.00 95.38 94 LEU A O 1
ATOM 791 N N . ILE A 1 95 ? -16.044 7.143 17.075 1.00 93.62 95 ILE A N 1
ATOM 792 C CA . ILE A 1 95 ? -14.607 7.438 16.949 1.00 93.62 95 ILE A CA 1
ATOM 793 C C . ILE A 1 95 ? -13.845 6.210 16.452 1.00 93.62 95 ILE A C 1
ATOM 795 O O . ILE A 1 95 ? -13.010 6.320 15.548 1.00 93.62 95 ILE A O 1
ATOM 799 N N . PHE A 1 96 ? -14.131 5.042 17.027 1.00 95.06 96 PHE A N 1
ATOM 800 C CA . PHE A 1 96 ? -13.506 3.788 16.632 1.00 95.06 96 PHE A CA 1
ATOM 801 C C . PHE A 1 96 ? -13.775 3.472 15.158 1.00 95.06 96 PHE A C 1
ATOM 803 O O . PHE A 1 96 ? -12.837 3.224 14.398 1.00 95.06 96 PHE A O 1
ATOM 810 N N . TYR A 1 97 ? -15.034 3.573 14.730 1.00 95.44 97 TYR A N 1
ATOM 811 C CA . TYR A 1 97 ? -15.438 3.341 13.349 1.00 95.44 97 TYR A CA 1
ATOM 812 C C . TYR A 1 97 ? -14.709 4.273 12.371 1.00 95.44 97 TYR A C 1
ATOM 814 O O . TYR A 1 97 ? -14.125 3.810 11.387 1.00 95.44 97 TYR A O 1
ATOM 822 N N . ILE A 1 98 ? -14.671 5.578 12.663 1.00 95.25 98 ILE A N 1
ATOM 823 C CA . ILE A 1 98 ? -13.964 6.563 11.830 1.00 95.25 98 ILE A CA 1
ATOM 824 C C . ILE A 1 98 ? -12.467 6.234 11.764 1.00 95.25 98 ILE A C 1
ATOM 826 O O . ILE A 1 98 ? -11.887 6.233 10.675 1.00 95.25 98 ILE A O 1
ATOM 830 N N . SER A 1 99 ? -11.855 5.897 12.901 1.00 93.56 99 SER A N 1
ATOM 831 C CA . SER A 1 99 ? -10.427 5.569 12.995 1.00 93.56 99 SER A CA 1
ATOM 832 C C . SER A 1 99 ? -10.067 4.311 12.196 1.00 93.56 99 SER A C 1
ATOM 834 O O . SER A 1 99 ? -9.062 4.289 11.476 1.00 93.56 99 SER A O 1
ATOM 836 N N . VAL A 1 100 ? -10.902 3.269 12.264 1.00 94.94 100 VAL A N 1
ATOM 837 C CA . VAL A 1 100 ? -10.743 2.041 11.470 1.00 94.94 100 VAL A CA 1
ATOM 838 C C . VAL A 1 100 ? -10.898 2.344 9.983 1.00 94.94 100 VAL A C 1
ATOM 840 O O . VAL A 1 100 ? -10.025 1.975 9.196 1.00 94.94 100 VAL A O 1
ATOM 843 N N . ALA A 1 101 ? -11.946 3.071 9.590 1.00 93.44 101 ALA A N 1
ATOM 844 C CA . ALA A 1 101 ? -12.184 3.434 8.195 1.00 93.44 101 ALA A CA 1
ATOM 845 C C . ALA A 1 101 ? -11.022 4.254 7.607 1.00 93.44 101 ALA A C 1
ATOM 847 O O . ALA A 1 101 ? -10.577 3.996 6.488 1.00 93.44 101 ALA A O 1
ATOM 848 N N . GLN A 1 102 ? -10.482 5.220 8.356 1.00 93.56 102 GLN A N 1
ATOM 849 C CA . GLN A 1 102 ? -9.296 5.983 7.950 1.00 93.56 102 GLN A CA 1
ATOM 850 C C . GLN A 1 102 ? -8.068 5.080 7.784 1.00 93.56 102 GLN A C 1
ATOM 852 O O . GLN A 1 102 ? -7.400 5.131 6.750 1.00 93.56 102 GLN A O 1
ATOM 857 N N . THR A 1 103 ? -7.811 4.199 8.753 1.00 93.00 103 THR A N 1
ATOM 858 C CA . THR A 1 103 ? -6.670 3.272 8.714 1.00 93.00 103 THR A CA 1
ATOM 859 C C . THR A 1 103 ? -6.767 2.308 7.527 1.00 93.00 103 THR A C 1
ATOM 861 O O . THR A 1 103 ? -5.776 2.081 6.829 1.00 93.00 103 THR A O 1
ATOM 864 N N . LEU A 1 104 ? -7.961 1.784 7.238 1.00 92.50 104 LEU A N 1
ATOM 865 C CA . LEU A 1 104 ? -8.210 0.917 6.083 1.00 92.50 104 LEU A CA 1
ATOM 866 C C . LEU A 1 104 ? -8.019 1.655 4.754 1.00 92.50 104 LEU A C 1
ATOM 868 O O . LEU A 1 104 ? -7.358 1.116 3.863 1.00 92.50 104 LEU A O 1
ATOM 872 N N . ARG A 1 105 ? -8.498 2.903 4.630 1.00 91.88 105 ARG A N 1
ATOM 873 C CA . ARG A 1 105 ? -8.228 3.739 3.444 1.00 91.88 105 ARG A CA 1
ATOM 874 C C . ARG A 1 105 ? -6.728 3.939 3.228 1.00 91.88 105 ARG A C 1
ATOM 876 O O . ARG A 1 105 ? -6.254 3.767 2.106 1.00 91.88 105 ARG A O 1
ATOM 883 N N . CYS A 1 106 ? -5.963 4.216 4.285 1.00 92.19 106 CYS A N 1
ATOM 884 C CA . CYS A 1 106 ? -4.504 4.331 4.189 1.00 92.19 106 CYS A CA 1
ATOM 885 C C . CYS A 1 106 ? -3.845 3.015 3.744 1.00 92.19 106 CYS A C 1
ATOM 887 O O . CYS A 1 106 ? 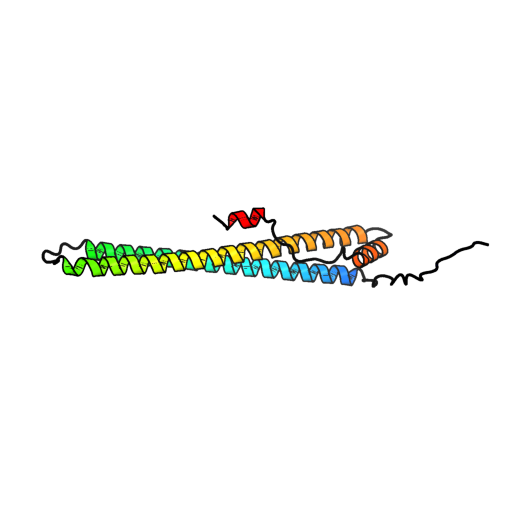-2.986 3.022 2.861 1.00 92.19 106 CYS A O 1
ATOM 889 N N . ILE A 1 107 ? -4.255 1.877 4.316 1.00 92.75 107 ILE A N 1
ATOM 890 C CA . ILE A 1 107 ? -3.741 0.555 3.925 1.00 92.75 107 ILE A CA 1
ATOM 891 C C . ILE A 1 107 ? -4.031 0.277 2.447 1.00 92.75 107 ILE A C 1
ATOM 893 O O . ILE A 1 107 ? -3.144 -0.192 1.731 1.00 92.75 107 ILE A O 1
ATOM 897 N N . ASN A 1 108 ? -5.245 0.568 1.983 1.00 91.31 108 ASN A N 1
ATOM 898 C CA . ASN A 1 108 ? -5.653 0.348 0.598 1.00 91.31 108 ASN A CA 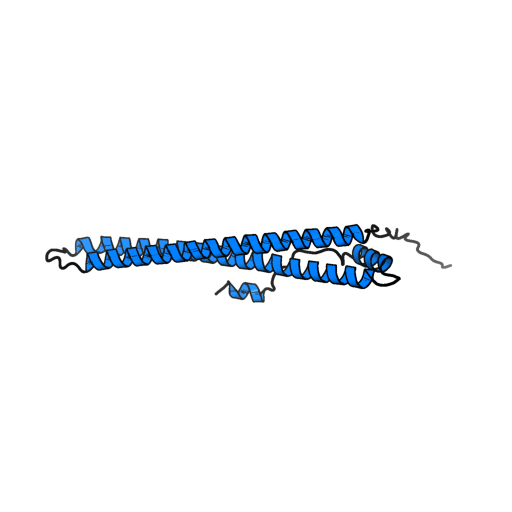1
ATOM 899 C C . ASN A 1 108 ? -4.887 1.263 -0.368 1.00 91.31 108 ASN A C 1
ATOM 901 O O . ASN A 1 108 ? -4.354 0.773 -1.365 1.00 91.31 108 ASN A O 1
ATOM 905 N N . GLY A 1 109 ? -4.698 2.538 -0.018 1.00 90.38 109 GLY A N 1
ATOM 906 C CA . GLY A 1 109 ? -3.853 3.462 -0.780 1.00 90.38 109 GLY A CA 1
ATOM 907 C C . GLY A 1 109 ? -2.402 2.980 -0.895 1.00 90.38 109 GLY A C 1
ATOM 908 O O . GLY A 1 109 ? -1.830 2.959 -1.985 1.00 90.38 109 GLY A O 1
ATOM 909 N N . PHE A 1 110 ? -1.807 2.490 0.197 1.00 92.25 110 PHE A N 1
ATOM 910 C CA . PHE A 1 110 ? -0.455 1.924 0.143 1.00 92.25 110 PHE A CA 1
ATOM 911 C C . PHE A 1 110 ? -0.386 0.604 -0.632 1.00 92.25 110 PHE A C 1
ATOM 913 O O . PHE A 1 110 ? 0.609 0.358 -1.315 1.00 92.25 110 PHE A O 1
ATOM 920 N N . LYS A 1 111 ? -1.419 -0.247 -0.568 1.00 90.12 111 LYS A N 1
ATOM 921 C CA . LYS A 1 111 ? -1.510 -1.463 -1.395 1.00 90.12 111 LYS A CA 1
ATOM 922 C C . LYS A 1 111 ? -1.575 -1.123 -2.883 1.00 90.12 111 LYS A C 1
ATOM 924 O O . LYS A 1 111 ? -0.931 -1.817 -3.670 1.00 90.12 111 LYS A O 1
ATOM 929 N N . TYR A 1 112 ? -2.319 -0.081 -3.250 1.00 90.50 112 TYR A N 1
ATOM 930 C CA . TYR A 1 112 ? -2.384 0.428 -4.617 1.00 90.50 112 TYR A CA 1
ATOM 931 C C . TYR A 1 112 ? -1.010 0.920 -5.081 1.00 90.50 112 TYR A C 1
ATOM 933 O O . TYR A 1 112 ? -0.444 0.341 -6.004 1.00 90.50 112 TYR A O 1
ATOM 941 N N . GLN A 1 113 ? -0.399 1.861 -4.353 1.00 89.50 113 GLN A N 1
ATOM 942 C CA . GLN A 1 113 ? 0.934 2.391 -4.680 1.00 89.50 113 GLN A CA 1
ATOM 943 C C . GLN A 1 113 ? 1.993 1.285 -4.784 1.00 89.50 113 GLN A C 1
ATOM 945 O O . GLN A 1 113 ? 2.786 1.245 -5.723 1.00 89.50 113 GLN A O 1
ATOM 950 N N . ARG A 1 114 ? 1.991 0.330 -3.844 1.00 91.94 114 ARG A N 1
ATOM 951 C CA . ARG A 1 114 ? 2.895 -0.827 -3.885 1.00 91.94 114 ARG A CA 1
ATOM 952 C C . ARG A 1 114 ? 2.684 -1.668 -5.146 1.00 91.94 114 ARG A C 1
ATOM 954 O O . ARG A 1 114 ? 3.654 -2.202 -5.680 1.00 91.94 114 ARG A O 1
ATOM 961 N N . ARG A 1 115 ? 1.439 -1.829 -5.605 1.00 89.69 115 ARG A N 1
ATOM 962 C CA . ARG A 1 115 ? 1.135 -2.568 -6.834 1.00 89.69 115 ARG A CA 1
ATOM 963 C C . ARG A 1 115 ? 1.663 -1.830 -8.059 1.00 89.69 115 ARG A C 1
ATOM 965 O O . ARG A 1 115 ? 2.292 -2.495 -8.873 1.00 89.69 115 ARG A O 1
ATOM 972 N N . CYS A 1 116 ? 1.483 -0.513 -8.148 1.00 90.69 116 CYS A N 1
ATOM 973 C CA . CYS A 1 116 ? 2.048 0.297 -9.229 1.00 90.69 116 CYS A CA 1
ATOM 974 C C . CYS A 1 116 ? 3.571 0.137 -9.303 1.00 90.69 116 CYS A C 1
ATOM 976 O O . CYS A 1 116 ? 4.103 -0.272 -10.329 1.00 90.69 116 CYS A O 1
ATOM 978 N N . HIS A 1 117 ? 4.274 0.311 -8.174 1.00 91.44 117 HIS A N 1
ATOM 979 C CA . HIS A 1 117 ? 5.728 0.123 -8.143 1.00 91.44 117 HIS A CA 1
ATOM 980 C C . HIS A 1 117 ? 6.148 -1.292 -8.551 1.00 91.44 117 HIS A C 1
ATOM 982 O O . HIS A 1 117 ? 7.151 -1.438 -9.242 1.00 91.44 117 HIS A O 1
ATOM 988 N N . LYS A 1 118 ? 5.377 -2.324 -8.181 1.00 89.94 118 LYS A N 1
ATOM 989 C CA . LYS A 1 118 ? 5.642 -3.707 -8.598 1.00 89.94 118 LYS A CA 1
ATOM 990 C C . LYS A 1 118 ? 5.446 -3.913 -10.106 1.00 89.94 118 LYS A C 1
ATOM 992 O O . LYS A 1 118 ? 6.198 -4.680 -10.698 1.00 89.94 118 LYS A O 1
ATOM 997 N N . LEU A 1 119 ? 4.447 -3.270 -10.710 1.00 90.62 119 LEU A N 1
ATOM 998 C CA . LEU A 1 119 ? 4.201 -3.344 -12.152 1.00 90.62 119 LEU A CA 1
ATOM 999 C C . LEU A 1 119 ? 5.306 -2.622 -12.931 1.00 90.62 119 LEU A C 1
ATOM 1001 O O . LEU A 1 119 ? 5.900 -3.227 -13.818 1.00 90.62 119 LEU A O 1
ATOM 1005 N N . THR A 1 120 ? 5.662 -1.398 -12.531 1.00 89.31 120 THR A N 1
ATOM 1006 C CA . THR A 1 120 ? 6.770 -0.644 -13.142 1.00 89.31 120 THR A CA 1
ATOM 1007 C C . THR A 1 120 ? 8.103 -1.376 -12.992 1.00 89.31 120 THR A C 1
ATOM 1009 O O . THR A 1 120 ? 8.872 -1.458 -13.943 1.00 89.31 120 THR A O 1
ATOM 1012 N N . LEU A 1 121 ? 8.355 -1.988 -11.830 1.00 90.12 121 LEU A N 1
ATOM 1013 C CA . LEU A 1 121 ? 9.523 -2.844 -11.610 1.00 90.12 121 LEU A CA 1
ATOM 1014 C C . LEU A 1 121 ? 9.548 -4.045 -12.568 1.00 90.12 121 LEU A C 1
ATOM 1016 O O . LEU A 1 121 ? 10.604 -4.391 -13.097 1.00 90.12 121 LEU A O 1
ATOM 1020 N N . GLY A 1 122 ? 8.395 -4.686 -12.784 1.00 89.69 122 GLY A N 1
ATOM 1021 C CA . GLY A 1 122 ? 8.252 -5.801 -13.720 1.00 89.69 122 GLY A CA 1
ATOM 1022 C C . GLY A 1 122 ? 8.579 -5.391 -15.154 1.00 89.69 122 GLY A C 1
ATOM 1023 O O . GLY A 1 122 ? 9.388 -6.058 -15.795 1.00 89.69 122 GLY A O 1
ATOM 1024 N N . LEU A 1 123 ? 8.032 -4.255 -15.598 1.00 89.88 123 LEU A N 1
ATOM 1025 C CA . LEU A 1 123 ? 8.299 -3.684 -16.918 1.00 89.88 123 LEU A CA 1
ATOM 1026 C C . LEU A 1 123 ? 9.783 -3.334 -17.094 1.00 89.88 123 LEU A C 1
ATOM 1028 O O . LEU A 1 123 ? 10.402 -3.759 -18.065 1.00 89.88 123 LEU A O 1
ATOM 1032 N N . ALA A 1 124 ? 10.392 -2.646 -16.124 1.00 88.94 124 ALA A N 1
ATOM 1033 C CA . ALA A 1 124 ? 11.818 -2.316 -16.169 1.00 88.94 124 ALA A CA 1
ATOM 1034 C C . ALA A 1 124 ? 12.701 -3.575 -16.246 1.00 88.94 124 ALA A C 1
ATOM 1036 O O . ALA A 1 124 ? 13.684 -3.613 -16.982 1.00 88.94 124 ALA A O 1
ATOM 1037 N N . THR A 1 125 ? 12.326 -4.639 -15.527 1.00 90.31 125 THR A N 1
ATOM 1038 C CA . THR A 1 125 ? 13.040 -5.928 -15.552 1.00 90.31 125 THR A CA 1
ATOM 1039 C C . THR A 1 125 ? 12.872 -6.655 -16.889 1.00 90.31 125 THR A C 1
ATOM 1041 O O . THR A 1 125 ? 13.780 -7.355 -17.337 1.00 90.31 125 THR A O 1
ATOM 1044 N N . GLU A 1 126 ? 11.712 -6.534 -17.529 1.00 90.06 126 GLU A N 1
ATOM 1045 C CA . GLU A 1 126 ? 11.469 -7.074 -18.867 1.00 90.06 126 GLU A CA 1
ATOM 1046 C C . GLU A 1 126 ? 12.304 -6.349 -19.923 1.00 90.06 126 GLU A C 1
ATOM 1048 O O . GLU A 1 126 ? 13.025 -7.007 -20.673 1.00 90.06 126 GLU A O 1
ATOM 1053 N N . LYS A 1 127 ? 12.312 -5.013 -19.904 1.00 86.50 127 LYS A N 1
ATOM 1054 C CA . LYS A 1 127 ? 13.154 -4.202 -20.794 1.00 86.50 127 LYS A CA 1
ATOM 1055 C C . LYS A 1 127 ? 14.648 -4.452 -20.550 1.00 86.50 127 LYS A C 1
ATOM 1057 O O . LYS A 1 127 ? 15.405 -4.590 -21.505 1.00 86.50 127 LYS A O 1
ATOM 1062 N N . LEU A 1 128 ? 15.075 -4.643 -19.295 1.00 87.31 128 LEU A N 1
ATOM 1063 C CA . LEU A 1 128 ? 16.452 -5.047 -18.975 1.00 87.31 128 LEU A CA 1
ATOM 1064 C C . LEU A 1 128 ? 16.812 -6.412 -19.581 1.00 87.31 128 LEU A C 1
ATOM 1066 O O . LEU A 1 128 ? 17.915 -6.581 -20.105 1.00 87.31 128 LEU A O 1
ATOM 1070 N N . ARG A 1 129 ? 15.898 -7.391 -19.525 1.00 87.38 129 ARG A N 1
ATOM 1071 C CA . ARG A 1 129 ? 16.100 -8.701 -20.164 1.00 87.38 129 ARG A CA 1
ATOM 1072 C C . ARG A 1 129 ? 16.196 -8.572 -21.679 1.00 87.38 129 ARG A C 1
ATOM 1074 O O . ARG A 1 129 ? 17.106 -9.163 -22.247 1.00 87.38 129 ARG A O 1
ATOM 1081 N N . PHE A 1 130 ? 15.327 -7.776 -22.300 1.00 86.56 130 PHE A N 1
ATOM 1082 C CA . PHE A 1 130 ? 15.376 -7.499 -23.736 1.00 86.56 130 PHE A CA 1
ATOM 1083 C C . PHE A 1 130 ? 16.737 -6.926 -24.152 1.00 86.56 130 PHE A C 1
ATOM 1085 O O . PHE A 1 130 ? 17.416 -7.530 -24.978 1.00 86.56 130 PHE A O 1
ATOM 1092 N N . VAL A 1 131 ? 17.196 -5.851 -23.499 1.00 84.88 131 VAL A N 1
ATOM 1093 C CA . VAL A 1 131 ? 18.505 -5.232 -23.785 1.00 84.88 131 VAL A CA 1
ATOM 1094 C C . VAL A 1 131 ? 19.642 -6.240 -23.615 1.00 84.88 131 VAL A C 1
ATOM 1096 O O . VAL A 1 131 ? 20.537 -6.301 -24.450 1.00 84.88 131 VAL A O 1
ATOM 1099 N N . LYS A 1 132 ? 19.607 -7.072 -22.567 1.00 85.50 132 LYS A N 1
ATOM 1100 C CA . LYS A 1 132 ? 20.639 -8.090 -22.330 1.00 85.50 132 LYS A CA 1
ATOM 1101 C C . LYS A 1 132 ? 20.646 -9.193 -23.396 1.00 85.50 132 LYS A C 1
ATOM 1103 O O . LYS A 1 132 ? 21.722 -9.656 -23.766 1.00 85.50 132 LYS A O 1
ATOM 1108 N N . THR A 1 133 ? 19.477 -9.621 -23.865 1.00 85.56 133 THR A N 1
ATOM 1109 C CA . THR A 1 133 ? 19.346 -10.646 -24.911 1.00 85.56 133 THR A CA 1
ATOM 1110 C C . THR A 1 133 ? 19.782 -10.109 -26.270 1.00 85.56 133 THR A C 1
ATOM 1112 O O . THR A 1 133 ? 20.564 -10.763 -26.953 1.00 85.56 133 THR A O 1
ATOM 1115 N N . VAL A 1 134 ? 19.340 -8.906 -26.636 1.00 83.38 134 VAL A N 1
ATOM 1116 C CA . VAL A 1 134 ? 19.700 -8.254 -27.902 1.00 83.38 134 VAL A CA 1
ATOM 1117 C C . VAL A 1 134 ? 21.189 -7.904 -27.940 1.00 83.38 134 VAL A C 1
ATOM 1119 O O . VAL A 1 134 ? 21.849 -8.161 -28.943 1.00 83.38 134 VAL A O 1
ATOM 1122 N N . ALA A 1 135 ? 21.766 -7.440 -26.826 1.00 81.12 135 ALA A N 1
ATOM 1123 C CA . ALA A 1 135 ? 23.202 -7.164 -26.713 1.00 81.12 135 ALA A CA 1
ATOM 1124 C C . ALA A 1 135 ? 24.099 -8.398 -26.933 1.00 81.12 135 ALA A C 1
ATOM 1126 O O . ALA A 1 135 ? 25.289 -8.238 -27.190 1.00 81.12 135 ALA A O 1
ATOM 1127 N N . ALA A 1 136 ? 23.561 -9.619 -26.824 1.00 81.38 136 ALA A N 1
ATOM 1128 C CA . ALA A 1 136 ? 24.294 -10.851 -27.115 1.00 81.38 136 ALA A CA 1
ATOM 1129 C C . ALA A 1 136 ? 24.333 -11.195 -28.621 1.00 81.38 136 ALA A C 1
ATOM 1131 O O . ALA A 1 136 ? 24.962 -12.181 -29.003 1.00 81.38 136 ALA A O 1
ATOM 1132 N N . THR A 1 137 ? 23.666 -10.409 -29.473 1.00 82.25 137 THR A N 1
ATOM 1133 C CA . THR A 1 137 ? 23.607 -10.603 -30.929 1.00 82.25 137 THR A CA 1
ATOM 1134 C C . THR A 1 137 ? 24.559 -9.657 -31.669 1.00 82.25 137 THR A C 1
ATOM 1136 O O . THR A 1 137 ? 24.924 -8.597 -31.163 1.00 82.25 137 THR A O 1
ATOM 1139 N N . ALA A 1 138 ? 24.953 -10.019 -32.895 1.00 71.94 138 ALA A N 1
ATOM 1140 C CA . ALA A 1 138 ? 25.905 -9.245 -33.701 1.00 71.94 138 ALA A CA 1
ATOM 1141 C C . ALA A 1 138 ? 25.392 -7.851 -34.128 1.00 71.94 138 ALA A C 1
ATOM 1143 O O . ALA A 1 138 ? 26.201 -6.976 -34.415 1.00 71.94 138 ALA A O 1
ATOM 1144 N N . VAL A 1 139 ? 24.070 -7.639 -34.141 1.00 76.38 139 VAL A N 1
ATOM 1145 C CA . VAL A 1 139 ? 23.407 -6.366 -34.510 1.00 76.38 139 VAL A CA 1
ATOM 1146 C C . VAL A 1 139 ? 22.899 -5.621 -33.259 1.00 76.38 139 VAL A C 1
ATOM 1148 O O . VAL A 1 139 ? 22.195 -4.618 -33.340 1.00 76.38 139 VAL A O 1
ATOM 1151 N N . GLY A 1 140 ? 23.277 -6.091 -32.065 1.00 74.00 140 GLY A N 1
ATOM 1152 C CA . GLY A 1 140 ? 22.642 -5.690 -30.812 1.00 74.00 140 GLY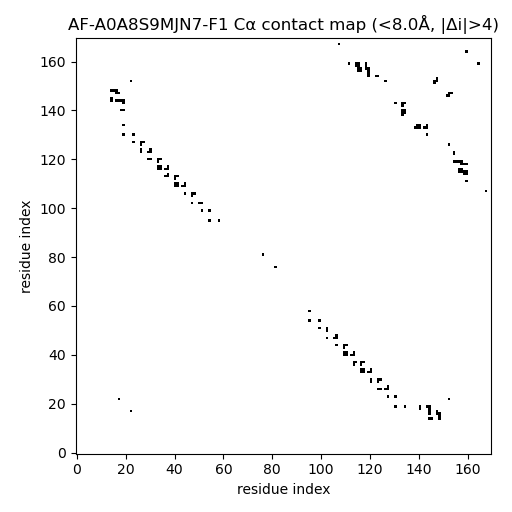 A CA 1
ATOM 1153 C C . GLY A 1 140 ? 22.721 -4.199 -30.483 1.00 74.00 140 GLY A C 1
ATOM 1154 O O . GLY A 1 140 ? 21.783 -3.655 -29.911 1.00 74.00 140 GLY A O 1
ATOM 1155 N N . GLU A 1 141 ? 23.804 -3.508 -30.846 1.00 74.50 141 GLU A N 1
ATOM 1156 C CA . GLU A 1 141 ? 23.925 -2.064 -30.587 1.00 74.50 141 GLU A CA 1
ATOM 1157 C C . GLU A 1 141 ? 22.988 -1.221 -31.458 1.00 74.50 141 GLU A C 1
ATOM 1159 O O . GLU A 1 141 ? 22.433 -0.235 -30.973 1.00 74.50 141 GLU A O 1
ATOM 1164 N N . GLU A 1 142 ? 22.765 -1.622 -32.710 1.00 77.62 142 GLU A N 1
ATOM 1165 C CA . GLU A 1 142 ? 21.879 -0.912 -33.633 1.00 77.62 142 GLU A CA 1
ATOM 1166 C C . GLU A 1 142 ? 20.409 -1.116 -33.244 1.00 77.62 142 GLU A C 1
ATOM 1168 O O . GLU A 1 142 ? 19.643 -0.154 -33.185 1.00 77.62 142 GLU A O 1
ATOM 1173 N N . GLU A 1 143 ? 20.037 -2.337 -32.852 1.00 78.62 143 GLU A N 1
ATOM 1174 C CA . GLU A 1 143 ? 18.683 -2.669 -32.397 1.00 78.62 143 GLU A CA 1
ATOM 1175 C C . GLU A 1 143 ? 18.347 -2.027 -31.035 1.00 78.62 143 GLU A C 1
ATOM 1177 O O . GLU A 1 143 ? 17.245 -1.512 -30.848 1.00 78.62 143 GLU A O 1
ATOM 1182 N N . ILE A 1 144 ? 19.301 -1.957 -30.094 1.00 78.75 144 ILE A N 1
ATOM 1183 C CA . ILE A 1 144 ? 19.124 -1.223 -28.824 1.00 78.75 144 ILE A CA 1
ATOM 1184 C C . ILE A 1 144 ? 18.993 0.281 -29.079 1.00 78.75 144 ILE A C 1
ATOM 1186 O O . ILE A 1 144 ? 18.174 0.941 -28.437 1.00 78.75 144 ILE A O 1
ATOM 1190 N N . SER A 1 145 ? 19.779 0.827 -30.010 1.00 74.94 145 SER A N 1
ATOM 1191 C CA . SER A 1 145 ? 19.693 2.239 -30.384 1.00 74.94 145 SER A CA 1
ATOM 1192 C C . SER A 1 145 ? 18.346 2.561 -31.041 1.00 74.94 145 SER A C 1
ATOM 1194 O O . SER A 1 145 ? 17.719 3.556 -30.678 1.00 74.94 145 SER A O 1
ATOM 1196 N N . ALA A 1 146 ? 17.844 1.683 -31.914 1.00 78.19 146 ALA A N 1
ATOM 1197 C CA . ALA A 1 146 ? 16.521 1.794 -32.528 1.00 78.19 146 ALA A CA 1
ATOM 1198 C C . ALA A 1 146 ? 15.371 1.626 -31.513 1.00 78.19 146 ALA A C 1
ATOM 1200 O O . ALA A 1 146 ? 14.386 2.360 -31.563 1.00 78.19 146 ALA A O 1
ATOM 1201 N N . ALA A 1 147 ? 15.499 0.724 -30.538 1.00 74.88 147 ALA A N 1
ATOM 1202 C CA . ALA A 1 147 ? 14.517 0.584 -29.463 1.00 74.88 147 ALA A CA 1
ATOM 1203 C C . ALA A 1 147 ? 14.517 1.805 -28.524 1.00 74.88 147 ALA A C 1
ATOM 1205 O O . ALA A 1 147 ? 13.463 2.275 -28.101 1.00 74.88 147 ALA A O 1
ATOM 1206 N N . ALA A 1 148 ? 15.686 2.374 -28.215 1.00 73.06 148 ALA A N 1
ATOM 1207 C CA . ALA A 1 148 ? 15.776 3.614 -27.444 1.00 73.06 148 ALA A CA 1
ATOM 1208 C C . ALA A 1 148 ? 15.174 4.805 -28.208 1.00 73.06 148 ALA A C 1
ATOM 1210 O O . ALA A 1 148 ? 14.449 5.608 -27.624 1.00 73.06 148 ALA A O 1
ATOM 1211 N N . ALA A 1 149 ? 15.424 4.876 -29.516 1.00 71.88 149 ALA A N 1
ATOM 1212 C CA . ALA A 1 149 ? 14.853 5.860 -30.426 1.00 71.88 149 ALA A CA 1
ATOM 1213 C C . ALA A 1 149 ? 13.325 5.838 -30.483 1.00 71.88 149 ALA A C 1
ATOM 1215 O O . ALA A 1 149 ? 12.690 6.889 -30.521 1.00 71.88 149 ALA A O 1
ATOM 1216 N N . ALA A 1 150 ? 12.751 4.636 -30.495 1.00 75.06 150 ALA A N 1
ATOM 1217 C CA . ALA A 1 150 ? 11.312 4.414 -30.541 1.00 75.06 150 ALA A CA 1
ATOM 1218 C C . ALA A 1 150 ? 10.620 4.640 -29.182 1.00 75.06 150 ALA A C 1
ATOM 1220 O O . ALA A 1 150 ? 9.410 4.454 -29.077 1.00 75.06 150 ALA A O 1
ATOM 1221 N N . GLY A 1 151 ? 11.367 5.004 -28.130 1.00 69.81 151 GLY A N 1
ATOM 1222 C CA . GLY A 1 151 ? 10.841 5.120 -26.766 1.00 69.81 151 GLY A CA 1
ATOM 1223 C C . GLY A 1 151 ? 10.586 3.769 -26.091 1.00 69.81 151 GLY A C 1
ATOM 1224 O O . GLY A 1 151 ? 10.096 3.716 -24.967 1.00 69.81 151 GLY A O 1
ATOM 1225 N N . ASP A 1 152 ? 10.970 2.657 -26.719 1.00 73.38 152 ASP A N 1
ATOM 1226 C CA . ASP A 1 152 ? 10.726 1.309 -26.212 1.00 73.38 152 ASP A CA 1
ATOM 1227 C C . ASP A 1 152 ? 11.562 0.968 -24.971 1.00 73.38 152 ASP A C 1
ATOM 1229 O O . ASP A 1 152 ? 11.242 0.018 -24.256 1.00 73.38 152 ASP A O 1
ATOM 1233 N N . LEU A 1 153 ? 12.624 1.723 -24.682 1.00 75.44 153 LEU A N 1
ATOM 1234 C CA . LEU A 1 153 ? 13.383 1.610 -23.430 1.00 75.44 153 LEU A CA 1
ATOM 1235 C C . LEU A 1 153 ? 12.845 2.498 -22.301 1.00 75.44 153 LEU A C 1
ATOM 1237 O O . LEU A 1 153 ? 13.301 2.365 -21.161 1.00 75.44 153 LEU A O 1
ATOM 1241 N N . GLU A 1 154 ? 11.898 3.390 -22.591 1.00 77.31 154 GLU A N 1
ATOM 1242 C CA . GLU A 1 154 ? 11.263 4.200 -21.562 1.00 77.31 154 GLU A CA 1
ATOM 1243 C C . GLU A 1 154 ? 10.403 3.306 -20.660 1.00 77.31 154 GLU A C 1
ATOM 1245 O O . GLU A 1 154 ? 9.707 2.393 -21.110 1.00 77.31 154 GLU A O 1
ATOM 1250 N N . VAL A 1 155 ? 10.470 3.547 -19.351 1.00 81.81 155 VAL A N 1
ATOM 1251 C CA . VAL A 1 155 ? 9.676 2.812 -18.365 1.00 81.81 155 VAL A CA 1
ATOM 1252 C C . VAL A 1 155 ? 8.595 3.748 -17.824 1.00 81.81 155 VAL A C 1
ATOM 1254 O O . VAL A 1 155 ? 8.807 4.387 -16.788 1.00 81.81 155 VAL A O 1
ATOM 1257 N N . PRO A 1 156 ? 7.427 3.841 -18.485 1.00 82.56 156 PRO A N 1
ATOM 1258 C CA . PRO A 1 156 ? 6.327 4.640 -17.974 1.00 82.56 156 PRO A CA 1
ATOM 1259 C C . PRO A 1 156 ? 5.801 4.058 -16.660 1.00 82.56 156 PRO A C 1
ATOM 1261 O O . PRO A 1 156 ? 5.840 2.844 -16.410 1.00 82.56 156 PRO A O 1
ATOM 1264 N N . TYR A 1 157 ? 5.281 4.938 -15.805 1.00 80.75 157 TYR A N 1
ATOM 1265 C CA . TYR A 1 157 ? 4.609 4.521 -14.581 1.00 80.75 157 TYR A CA 1
ATOM 1266 C C . TYR A 1 157 ? 3.411 3.627 -14.922 1.00 80.75 157 TYR A C 1
ATOM 1268 O O . TYR A 1 157 ? 2.631 3.937 -15.817 1.00 80.75 157 TYR A O 1
ATOM 1276 N N . GLN A 1 158 ? 3.285 2.496 -14.224 1.00 86.19 158 GLN A N 1
ATOM 1277 C CA . GLN A 1 158 ? 2.279 1.484 -14.532 1.00 86.19 158 GLN A CA 1
ATOM 1278 C C . GLN A 1 158 ? 1.187 1.494 -13.475 1.00 86.19 158 GLN A C 1
ATOM 1280 O O . GLN A 1 158 ? 1.457 1.350 -12.276 1.00 86.19 158 GLN A O 1
ATOM 1285 N N . GLU A 1 159 ? -0.053 1.600 -13.933 1.00 84.56 159 GLU A N 1
ATOM 1286 C CA . GLU A 1 159 ? -1.226 1.549 -13.075 1.00 84.56 159 GLU A CA 1
ATOM 1287 C C . GLU A 1 159 ? -1.913 0.181 -13.172 1.00 84.56 159 GLU A C 1
ATOM 1289 O O . GLU A 1 159 ? -1.938 -0.449 -14.231 1.00 84.56 159 GLU A O 1
ATOM 1294 N N . PRO A 1 160 ? -2.436 -0.351 -12.056 1.00 82.38 160 PRO A N 1
ATOM 1295 C CA . PRO A 1 160 ? -3.298 -1.519 -12.095 1.00 82.38 160 PRO A CA 1
ATOM 1296 C C . PRO A 1 160 ? -4.530 -1.253 -12.963 1.00 82.38 160 PRO A C 1
ATOM 1298 O O . PRO A 1 160 ? -5.054 -0.147 -12.966 1.00 82.38 160 PRO A O 1
ATOM 1301 N N . SER A 1 161 ? -5.049 -2.289 -13.623 1.00 82.19 161 SER A N 1
ATOM 1302 C CA . SER A 1 161 ? -6.308 -2.180 -14.364 1.00 82.19 161 SER A CA 1
ATOM 1303 C C . SER A 1 161 ? -7.476 -1.750 -13.468 1.00 82.19 161 SER A C 1
ATOM 1305 O O . SER A 1 161 ? -7.501 -2.053 -12.273 1.00 82.19 161 SER A O 1
ATOM 1307 N N . GLU A 1 162 ? -8.499 -1.135 -14.062 1.00 77.00 162 GLU A N 1
ATOM 1308 C CA . GLU A 1 162 ? -9.732 -0.697 -13.379 1.00 77.00 162 GLU A CA 1
ATOM 1309 C C . GLU A 1 162 ? -10.398 -1.816 -12.550 1.00 77.00 162 GLU A C 1
ATOM 1311 O O . GLU A 1 162 ? -10.894 -1.597 -11.445 1.00 77.00 162 GLU A O 1
ATOM 1316 N N . SER A 1 163 ? -10.321 -3.070 -13.011 1.00 78.50 163 SER A N 1
ATOM 1317 C CA . SER A 1 163 ? -10.809 -4.241 -12.262 1.00 78.50 163 SER A CA 1
ATOM 1318 C C . SER A 1 163 ? -10.107 -4.429 -10.902 1.00 78.50 163 SER A C 1
ATOM 1320 O O . SER A 1 163 ? -10.709 -4.918 -9.944 1.00 78.50 163 SER A O 1
ATOM 1322 N N . TYR A 1 164 ? -8.842 -4.016 -10.771 1.00 74.19 164 TYR A N 1
ATOM 1323 C CA . TYR A 1 164 ? -8.116 -4.040 -9.499 1.00 74.19 164 TYR A CA 1
ATOM 1324 C C . TYR A 1 164 ? -8.617 -2.968 -8.523 1.00 74.19 164 TYR A C 1
ATOM 1326 O O . TYR A 1 164 ? -8.620 -3.222 -7.317 1.00 74.19 164 TYR A O 1
ATOM 1334 N N . LEU A 1 165 ? -9.072 -1.812 -9.021 1.00 69.19 165 LEU A N 1
ATOM 1335 C CA . LEU A 1 165 ? -9.687 -0.764 -8.198 1.00 69.19 165 LEU A CA 1
ATOM 1336 C C . LEU A 1 165 ? -11.019 -1.222 -7.597 1.00 69.19 165 LEU A C 1
ATOM 1338 O O . LEU A 1 165 ? -11.312 -0.892 -6.447 1.00 69.19 165 LEU A O 1
ATOM 1342 N N . GLY A 1 166 ? -11.767 -2.061 -8.322 1.00 71.56 166 GLY A N 1
ATOM 1343 C CA . GLY A 1 166 ? -12.997 -2.686 -7.827 1.00 71.56 166 GLY A CA 1
ATOM 1344 C C . GLY A 1 166 ? -12.819 -3.412 -6.488 1.00 71.56 166 GLY A C 1
ATOM 1345 O O . GLY A 1 166 ? -13.697 -3.346 -5.638 1.00 71.56 166 GLY A O 1
ATOM 1346 N N . LYS A 1 167 ? -11.634 -3.984 -6.226 1.00 72.44 167 LYS A N 1
ATOM 1347 C CA . LYS A 1 167 ? -11.311 -4.682 -4.963 1.00 72.44 167 LYS A CA 1
ATOM 1348 C C . LYS A 1 167 ? -11.240 -3.778 -3.729 1.00 72.44 167 LYS A C 1
ATOM 1350 O O . LYS A 1 167 ? -11.066 -4.286 -2.625 1.00 72.44 167 LYS A O 1
ATOM 1355 N N . PHE A 1 168 ? -11.267 -2.458 -3.907 1.00 67.62 168 PHE A N 1
ATOM 1356 C CA . PHE A 1 168 ? -11.197 -1.477 -2.820 1.00 67.62 168 PHE A CA 1
ATOM 1357 C C . PHE A 1 168 ? -12.480 -0.657 -2.663 1.00 67.62 168 PHE A C 1
ATOM 1359 O O . PHE A 1 168 ? -12.517 0.228 -1.806 1.00 67.62 168 PHE A O 1
ATOM 1366 N N . LYS A 1 169 ? -13.477 -0.893 -3.524 1.00 60.19 169 LYS A N 1
ATOM 1367 C CA . LYS A 1 169 ? -14.732 -0.134 -3.583 1.00 60.19 169 LYS A CA 1
ATOM 1368 C C . LYS A 1 169 ? -15.879 -0.823 -2.824 1.00 60.19 169 LYS A C 1
ATOM 1370 O O . LYS A 1 169 ? -16.902 -0.184 -2.602 1.00 60.19 169 LYS A O 1
ATOM 1375 N N . GLU A 1 170 ? -15.673 -2.076 -2.420 1.00 46.97 170 GLU A N 1
ATOM 1376 C CA . GLU A 1 170 ? -16.509 -2.853 -1.490 1.00 46.97 170 GLU A CA 1
ATOM 1377 C C . GLU A 1 170 ? -15.987 -2.731 -0.053 1.00 46.97 170 GLU A C 1
ATOM 1379 O O . GLU A 1 170 ? -16.826 -2.568 0.860 1.00 46.97 170 GLU A O 1
#

Mean predicted aligned error: 11.44 Å

Radius of gyration: 30.53 Å; Cα contacts (8 Å, |Δi|>4): 99; chains: 1; bounding box: 59×32×113 Å

Nearest PDB structures (foldseek):
  3na7-assembly1_A  TM=6.799E-01  e=2.337E-01  Helicobacter pylori NCTC 11638
  4ilo-assembly1_A  TM=4.218E-01  e=8.465E-01  Chlamydia trachomatis L2/434/Bu
  7pg5-assembly1_B  TM=5.860E-01  e=4.798E+00  Homo sapiens
  5sxi-assembly1_B  TM=4.531E-01  e=3.836E+00  Homo sapiens
  8sbj-assembly1_B  TM=3.824E-01  e=3.627E+00  Homo sapiens

pLDDT: mean 80.68, std 15.76, range [37.09, 96.31]

Solvent-accessible surface area (backbone atoms only — not comparable to full-atom values): 9687 Å² total; per-residue (Å²): 135,91,80,91,77,90,79,84,78,73,77,76,70,73,54,72,81,56,54,68,68,59,53,53,50,50,37,51,52,51,33,52,51,27,50,50,51,31,50,52,32,50,53,52,37,54,51,49,51,51,50,52,50,50,52,51,53,53,51,51,55,50,49,52,54,53,51,56,64,67,66,55,91,62,99,73,78,57,84,81,62,58,55,57,60,51,52,51,50,54,50,52,49,49,53,48,52,52,53,49,53,52,50,48,52,52,41,51,52,36,53,50,53,29,47,21,30,48,46,32,29,50,52,30,51,50,48,48,48,50,52,58,57,40,57,74,43,98,60,17,70,62,54,50,25,51,35,49,50,71,49,65,68,61,75,66,91,38,75,74,56,73,75,62,55,54,78,74,76,118

Organism: Brassica cretica (NCBI:txid69181)

Secondary structure (DSSP, 8-state):
-------------PPP---HHHHHHHHHHHHHHHHHHHHHHHHHHHHHHHHHHHHHHHHHHHHHHHHHHHTS--TT--GGGTHHHHHHHHHHHHHHHHHHHHHHHHHHHHHHHHHHHHHHHHHHHHHHHHHHHHTTSTTHHHHHHHHHHTTTT-----PPPHHHHHTTT-